Protein AF-A0A0L1LIR8-F1 (afdb_monomer)

InterPro domains:
  IPR010323 Protein of unknown function DUF924 [PF06041] (1-73)
  IPR011990 Tetratricopeptide-like helical domain superfamily [G3DSA:1.25.40.10] (31-74)
  IPR011990 Tetratricopeptide-like helical domain superfamily [SSF48452] (1-73)

Mean predicted aligned error: 4.59 Å

Solvent-accessible surface area (backbone atoms only — not comparable to full-atom values): 4263 Å² total; per-residue (Å²): 99,78,86,45,53,67,44,35,50,52,52,38,41,60,25,41,55,44,29,42,66,79,32,60,98,42,81,62,21,56,73,26,43,74,61,28,47,55,51,47,56,53,36,54,78,65,51,28,54,78,73,42,58,73,79,62,35,49,64,60,53,51,50,58,68,68,58,66,59,84,85,75,72,132

Nearest PDB structures (foldseek):
  2i6h-assembly1_B  TM=9.481E-01  e=1.941E-03  Agrobacterium fabrum str. C58
  7t8n-assembly1_AAA-2  TM=5.242E-01  e=2.443E+00  Escherichia coli K-12
  7t8n-assembly1_BBB-2  TM=5.294E-01  e=3.266E+00  Escherichia coli K-12
  2v6y-assembly2_B  TM=5.682E-01  e=4.626E+00  Saccharolobus solfataricus

Organism: Pseudomonas syringae (NCBI:txid317)

Structure (mmCIF, N/CA/C/O backbone):
data_AF-A0A0L1LIR8-F1
#
_entry.id   AF-A0A0L1LIR8-F1
#
loop_
_atom_site.group_PDB
_atom_site.id
_atom_site.type_symbol
_atom_site.label_atom_id
_atom_site.label_alt_id
_atom_site.label_comp_id
_atom_site.label_asym_id
_atom_site.label_entity_id
_atom_site.label_seq_id
_atom_site.pdbx_PDB_ins_code
_atom_site.Cartn_x
_atom_site.Cartn_y
_atom_site.Cartn_z
_atom_site.occupancy
_atom_site.B_iso_or_equiv
_atom_site.auth_seq_id
_atom_site.auth_comp_id
_atom_site.auth_asym_id
_atom_site.auth_atom_id
_atom_site.pdbx_PDB_model_num
ATOM 1 N N . TRP A 1 1 ? 5.263 -8.599 10.964 1.00 69.00 1 TRP A N 1
ATOM 2 C CA . TRP A 1 1 ? 5.053 -7.143 11.110 1.00 69.00 1 TRP A CA 1
ATOM 3 C C . TRP A 1 1 ? 3.579 -6.741 11.106 1.00 69.00 1 TRP A C 1
ATOM 5 O O . TRP A 1 1 ? 3.275 -5.640 11.525 1.00 69.00 1 TRP A O 1
ATOM 15 N N . VAL A 1 2 ? 2.645 -7.624 10.728 1.00 85.75 2 VAL A N 1
ATOM 16 C CA . VAL A 1 2 ? 1.195 -7.331 10.644 1.00 85.75 2 VAL A CA 1
ATOM 17 C C . VAL A 1 2 ? 0.484 -7.448 12.007 1.00 85.75 2 VAL A C 1
ATOM 19 O O . VAL A 1 2 ? -0.670 -7.837 12.089 1.00 85.75 2 VAL A O 1
ATOM 22 N N . GLN A 1 3 ? 1.194 -7.196 13.108 1.00 89.56 3 GLN A N 1
ATOM 23 C CA . GLN A 1 3 ? 0.630 -7.308 14.462 1.00 89.56 3 GLN A CA 1
ATOM 24 C C . GLN A 1 3 ? 0.087 -5.969 14.981 1.00 89.56 3 GLN A C 1
ATOM 26 O O . GLN A 1 3 ? -0.632 -5.957 15.973 1.00 89.56 3 GLN A O 1
ATOM 31 N N . CYS A 1 4 ? 0.422 -4.860 14.315 1.00 95.12 4 CYS A N 1
ATOM 32 C CA . CYS A 1 4 ? -0.098 -3.528 14.601 1.00 95.12 4 CYS A CA 1
ATOM 33 C C . CYS A 1 4 ? -0.296 -2.727 13.297 1.00 95.12 4 CYS A C 1
ATOM 35 O O . CYS A 1 4 ? 0.336 -3.063 12.282 1.00 95.12 4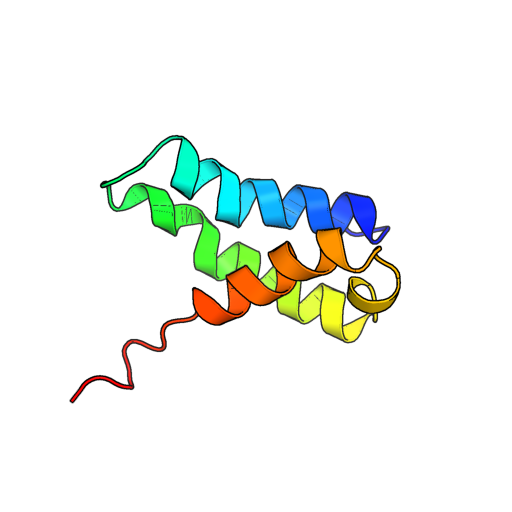 CYS A O 1
ATOM 37 N N . PRO A 1 5 ? -1.134 -1.672 13.311 1.00 97.06 5 PRO A N 1
ATOM 38 C CA . PRO A 1 5 ? -1.421 -0.857 12.130 1.00 97.06 5 PRO A CA 1
ATOM 39 C C . PRO A 1 5 ? -0.172 -0.266 11.461 1.00 97.06 5 PRO A C 1
ATOM 41 O O . PRO A 1 5 ? -0.053 -0.302 10.239 1.00 97.06 5 PRO A O 1
ATOM 44 N N . GLU A 1 6 ? 0.800 0.225 12.231 1.00 97.12 6 GLU A N 1
ATOM 45 C CA . GLU A 1 6 ? 2.007 0.867 11.696 1.00 97.12 6 GLU A CA 1
ATOM 46 C C . GLU A 1 6 ? 2.937 -0.144 11.019 1.0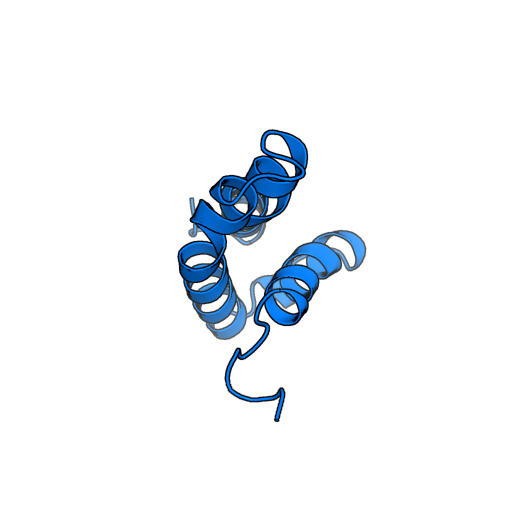0 97.12 6 GLU A C 1
ATOM 48 O O . GLU A 1 6 ? 3.486 0.120 9.949 1.00 97.12 6 GLU A O 1
ATOM 53 N N . GLY A 1 7 ? 3.097 -1.328 11.617 1.00 97.62 7 GLY A N 1
ATOM 54 C CA . GLY A 1 7 ? 3.900 -2.407 11.041 1.00 97.62 7 GLY A CA 1
ATOM 55 C C . GLY A 1 7 ? 3.265 -2.996 9.780 1.00 97.62 7 GLY A C 1
ATOM 56 O O . GLY A 1 7 ? 3.972 -3.386 8.846 1.00 97.62 7 GLY A O 1
ATOM 57 N N . TRP A 1 8 ? 1.933 -3.020 9.726 1.00 97.81 8 TRP A N 1
ATOM 58 C CA . TRP A 1 8 ? 1.178 -3.354 8.524 1.00 97.81 8 TRP A CA 1
ATOM 59 C C . TRP A 1 8 ? 1.369 -2.305 7.421 1.00 97.81 8 TRP A C 1
ATOM 61 O O . TRP A 1 8 ? 1.769 -2.670 6.314 1.00 97.81 8 TRP A O 1
ATOM 71 N N . LEU A 1 9 ? 1.188 -1.016 7.728 1.00 98.06 9 LEU A N 1
ATOM 72 C CA . LEU A 1 9 ? 1.417 0.089 6.792 1.00 98.06 9 LEU A CA 1
ATOM 73 C C . LEU A 1 9 ? 2.843 0.074 6.231 1.00 98.06 9 LEU A C 1
ATOM 75 O O . LEU A 1 9 ? 3.033 0.213 5.025 1.00 98.06 9 LEU A O 1
ATOM 79 N N . ALA A 1 10 ? 3.851 -0.129 7.083 1.00 98.06 10 ALA A N 1
ATOM 80 C CA . ALA A 1 10 ? 5.242 -0.205 6.647 1.00 98.06 10 ALA A CA 1
ATOM 81 C C . ALA A 1 10 ? 5.446 -1.307 5.596 1.00 98.06 10 ALA A C 1
ATOM 83 O O . ALA A 1 10 ? 6.134 -1.100 4.598 1.00 98.06 10 ALA A O 1
ATOM 84 N N . LEU A 1 11 ? 4.811 -2.467 5.782 1.00 97.94 11 LEU A N 1
ATOM 85 C CA . LEU A 1 11 ? 4.888 -3.560 4.820 1.00 97.94 11 LEU A CA 1
ATOM 86 C C . LEU A 1 11 ? 4.150 -3.238 3.512 1.00 97.94 11 LEU A C 1
ATOM 88 O O . LEU A 1 11 ? 4.648 -3.593 2.446 1.00 97.94 11 LEU A O 1
ATOM 92 N N . VAL A 1 12 ? 3.017 -2.532 3.578 1.00 97.62 12 VAL A N 1
ATOM 93 C CA . VAL A 1 12 ? 2.318 -2.024 2.385 1.00 97.62 12 VAL A CA 1
ATOM 94 C C . VAL A 1 12 ? 3.223 -1.077 1.592 1.00 97.62 12 VAL A C 1
ATOM 96 O O . VAL A 1 12 ? 3.422 -1.287 0.398 1.00 97.62 12 VAL A O 1
ATOM 99 N N . LEU A 1 13 ? 3.861 -0.102 2.247 1.00 97.69 13 LEU A N 1
ATOM 100 C CA . LEU A 1 13 ? 4.780 0.841 1.595 1.00 97.69 13 LEU A CA 1
ATOM 101 C C . LEU A 1 13 ? 5.974 0.141 0.932 1.00 97.69 13 LEU A C 1
ATOM 103 O O . LEU A 1 13 ? 6.379 0.517 -0.166 1.00 97.69 13 LEU A O 1
ATOM 107 N N . LEU A 1 14 ? 6.530 -0.889 1.576 1.00 97.94 14 LEU A N 1
ATOM 108 C CA . LEU A 1 14 ? 7.641 -1.665 1.018 1.00 97.94 14 LEU A CA 1
ATOM 109 C C . LEU A 1 14 ? 7.255 -2.476 -0.221 1.00 97.94 14 LEU A C 1
ATOM 111 O O . LEU A 1 14 ? 8.122 -2.759 -1.045 1.00 97.94 14 LEU A O 1
ATOM 115 N N . LEU A 1 15 ? 5.994 -2.885 -0.331 1.00 97.31 15 LEU A N 1
ATOM 116 C CA . LEU A 1 15 ? 5.512 -3.700 -1.443 1.00 97.31 15 LEU A CA 1
ATOM 117 C C . LEU A 1 15 ? 4.944 -2.858 -2.584 1.00 97.31 15 LEU A C 1
ATOM 119 O O . LEU A 1 15 ? 5.094 -3.250 -3.733 1.00 97.31 15 LEU A O 1
ATOM 123 N N . ASP A 1 16 ? 4.324 -1.721 -2.287 1.00 96.50 16 ASP A N 1
ATOM 124 C CA . ASP A 1 16 ? 3.662 -0.892 -3.293 1.00 96.50 16 ASP A CA 1
ATOM 125 C C . ASP A 1 16 ? 4.488 0.349 -3.662 1.00 96.50 16 ASP A C 1
ATOM 127 O O . ASP A 1 16 ? 4.892 0.527 -4.808 1.00 96.50 16 ASP A O 1
ATOM 131 N N . GLN A 1 17 ? 4.824 1.194 -2.686 1.00 96.75 17 GLN A N 1
ATOM 132 C CA . GLN A 1 17 ? 5.452 2.492 -2.954 1.00 96.75 17 GLN A CA 1
ATOM 133 C C . GLN A 1 17 ? 6.948 2.377 -3.274 1.00 96.75 17 GLN A C 1
ATOM 135 O O . GLN A 1 17 ? 7.449 3.029 -4.194 1.00 96.75 17 GLN A O 1
ATOM 140 N N . LEU A 1 18 ? 7.686 1.536 -2.541 1.00 97.62 18 LEU A N 1
ATOM 141 C CA . LEU A 1 18 ? 9.128 1.395 -2.741 1.00 97.62 18 LEU A CA 1
ATOM 142 C C . LEU A 1 18 ? 9.470 0.857 -4.145 1.00 97.62 18 LEU A C 1
ATOM 144 O O . LEU A 1 18 ? 10.302 1.487 -4.803 1.00 97.62 18 LEU A O 1
ATOM 148 N N . PRO A 1 19 ? 8.848 -0.226 -4.661 1.00 96.75 19 PRO A N 1
ATOM 149 C CA . PRO A 1 19 ? 9.132 -0.718 -6.009 1.00 96.75 19 PRO A CA 1
ATOM 150 C C . PRO A 1 19 ? 8.802 0.310 -7.095 1.00 96.75 19 PRO A C 1
ATOM 152 O O . PRO A 1 19 ? 9.598 0.475 -8.021 1.00 96.75 19 PRO A O 1
ATOM 155 N N . ARG A 1 20 ? 7.701 1.063 -6.947 1.00 94.88 20 ARG A N 1
ATOM 156 C CA . ARG A 1 20 ? 7.333 2.179 -7.841 1.00 94.88 20 ARG A CA 1
ATOM 157 C C . ARG A 1 20 ? 8.382 3.291 -7.859 1.00 94.88 20 ARG A C 1
ATOM 159 O O . ARG A 1 20 ? 8.610 3.908 -8.898 1.00 94.88 20 ARG A O 1
ATOM 166 N N . MET A 1 21 ? 9.060 3.526 -6.736 1.00 96.75 21 MET A N 1
ATOM 167 C CA . MET A 1 21 ? 10.113 4.536 -6.636 1.00 96.75 21 MET A CA 1
ATOM 168 C C . MET A 1 21 ? 11.450 4.070 -7.229 1.00 96.75 21 MET A C 1
ATOM 170 O O . MET A 1 21 ? 12.079 4.829 -7.963 1.00 96.75 21 MET A O 1
ATOM 174 N N . ILE A 1 22 ? 11.897 2.848 -6.917 1.00 97.94 22 ILE A N 1
ATOM 175 C CA . ILE A 1 22 ? 13.258 2.383 -7.255 1.00 97.94 22 ILE A CA 1
ATOM 176 C C . ILE A 1 22 ? 13.354 1.663 -8.604 1.00 97.94 22 ILE A C 1
ATOM 178 O O . ILE A 1 22 ? 14.440 1.569 -9.169 1.00 97.94 22 ILE A O 1
ATOM 182 N N . PHE A 1 23 ? 12.235 1.151 -9.121 1.00 96.62 23 PHE A N 1
ATOM 183 C CA . PHE A 1 23 ? 12.152 0.463 -10.413 1.00 96.62 23 PHE A CA 1
ATOM 184 C C . PHE A 1 23 ? 11.250 1.214 -11.398 1.00 96.62 23 PHE A C 1
ATOM 186 O O . PHE A 1 23 ? 10.578 0.588 -12.220 1.00 96.62 23 PHE A O 1
ATOM 193 N N . ARG A 1 24 ? 11.217 2.548 -11.288 1.00 94.38 24 ARG A N 1
ATOM 194 C CA . ARG A 1 24 ? 10.404 3.438 -12.125 1.00 94.38 24 ARG A CA 1
ATOM 195 C C . ARG A 1 24 ? 10.554 3.106 -13.615 1.00 94.38 24 ARG A C 1
ATOM 197 O O . ARG A 1 24 ? 11.655 2.807 -14.067 1.00 94.38 24 ARG A O 1
ATOM 204 N N . ASP A 1 25 ? 9.440 3.167 -14.342 1.00 92.31 25 ASP A N 1
ATOM 205 C CA . ASP A 1 25 ? 9.342 2.905 -15.786 1.00 92.31 25 ASP A CA 1
ATOM 206 C C . ASP A 1 25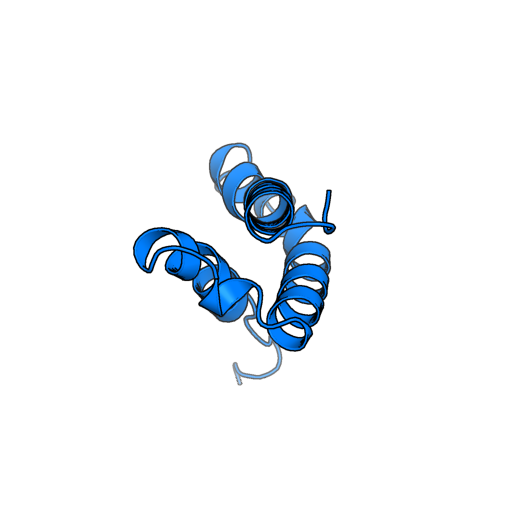 ? 9.790 1.493 -16.207 1.00 92.31 25 ASP A C 1
ATOM 208 O O . ASP A 1 25 ? 10.154 1.252 -17.357 1.00 92.31 25 ASP A O 1
ATOM 212 N N . THR A 1 26 ? 9.742 0.526 -15.284 1.00 94.81 26 THR A N 1
ATOM 213 C CA . THR A 1 26 ? 10.027 -0.883 -15.581 1.00 94.81 26 THR A CA 1
ATOM 214 C C . THR A 1 26 ? 8.917 -1.789 -15.057 1.00 94.81 26 THR A C 1
ATOM 216 O O . THR A 1 26 ? 8.333 -1.484 -14.023 1.00 94.81 26 THR A O 1
ATOM 219 N N . PRO A 1 27 ? 8.680 -2.973 -15.654 1.00 93.81 27 PRO A N 1
ATOM 220 C CA . PRO A 1 27 ? 7.686 -3.925 -15.144 1.00 93.81 27 PRO A CA 1
ATOM 221 C C . PRO A 1 27 ? 7.895 -4.326 -13.674 1.00 93.81 27 PRO A C 1
ATOM 223 O O . PRO A 1 27 ? 6.965 -4.738 -12.984 1.00 93.81 27 PRO A O 1
ATOM 226 N N . LYS A 1 28 ? 9.126 -4.197 -13.166 1.00 94.31 28 LYS A N 1
ATOM 227 C CA . LYS A 1 28 ? 9.470 -4.538 -11.786 1.00 94.31 28 LYS A CA 1
ATOM 228 C C . LYS A 1 28 ? 8.840 -3.581 -10.762 1.00 94.31 28 LYS A C 1
ATOM 230 O O . LYS A 1 28 ? 8.716 -3.975 -9.599 1.00 94.31 28 LYS A O 1
ATOM 235 N N . SER A 1 29 ? 8.382 -2.393 -11.171 1.00 95.88 29 SER A N 1
ATOM 236 C CA . SER A 1 29 ? 7.625 -1.476 -10.306 1.00 95.88 29 SER A CA 1
ATOM 237 C C . SER A 1 29 ? 6.324 -2.075 -9.773 1.00 95.88 29 SER A C 1
ATOM 239 O O . SER A 1 29 ? 5.877 -1.651 -8.718 1.00 95.88 29 SER A O 1
ATOM 241 N N . PHE A 1 30 ? 5.759 -3.079 -10.454 1.00 93.94 30 PHE A N 1
ATOM 242 C CA . PHE A 1 30 ? 4.490 -3.734 -10.094 1.00 93.94 30 PHE A CA 1
ATOM 243 C C . PHE A 1 30 ? 4.682 -5.075 -9.366 1.00 93.94 30 PHE A C 1
ATOM 245 O O . PHE A 1 30 ? 3.732 -5.801 -9.082 1.00 93.94 30 PHE A O 1
ATOM 252 N N . SER A 1 31 ? 5.931 -5.454 -9.072 1.00 95.38 31 SER A N 1
ATOM 253 C CA . SER A 1 31 ? 6.265 -6.792 -8.553 1.00 95.38 31 SER A CA 1
ATOM 254 C C . SER A 1 31 ? 5.681 -7.107 -7.169 1.00 95.38 31 SER A C 1
ATOM 256 O O . SER A 1 31 ? 5.612 -8.278 -6.787 1.00 95.38 31 SER A O 1
ATOM 258 N N . GLY A 1 32 ? 5.268 -6.087 -6.413 1.00 96.06 32 GLY A N 1
ATOM 259 C CA . GLY A 1 32 ? 4.660 -6.241 -5.095 1.00 96.06 32 GLY A CA 1
ATOM 260 C C . GLY A 1 32 ? 3.136 -6.120 -5.067 1.00 96.06 32 GLY A C 1
ATOM 261 O O . GLY A 1 32 ? 2.558 -6.434 -4.027 1.00 96.06 32 GLY A O 1
ATOM 262 N N . ASP A 1 33 ? 2.487 -5.750 -6.176 1.00 94.94 33 ASP A N 1
ATOM 263 C CA . ASP A 1 33 ? 1.081 -5.324 -6.205 1.00 94.94 33 ASP A CA 1
A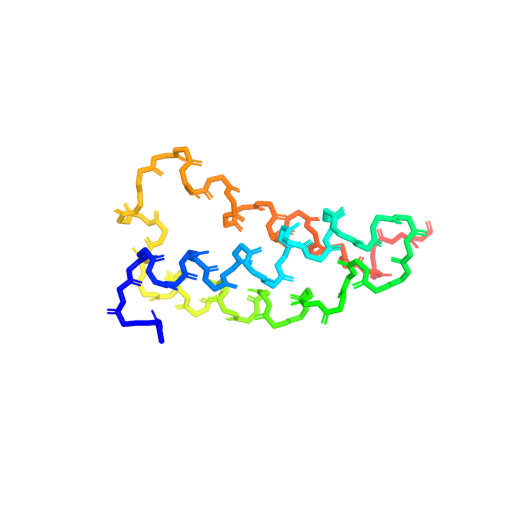TOM 264 C C . ASP A 1 33 ? 0.142 -6.380 -5.615 1.00 94.94 33 ASP A C 1
ATOM 266 O O . ASP A 1 33 ? -0.503 -6.128 -4.602 1.00 94.94 33 ASP A O 1
ATOM 270 N N . LEU A 1 34 ? 0.138 -7.611 -6.139 1.00 94.75 34 LEU A N 1
ATOM 271 C CA . LEU A 1 34 ? -0.746 -8.682 -5.642 1.00 94.75 34 LEU A CA 1
ATOM 272 C C . LEU A 1 34 ? -0.576 -8.953 -4.137 1.00 94.75 34 LEU A C 1
ATOM 274 O O . LEU A 1 34 ? -1.540 -9.244 -3.427 1.00 94.75 34 LEU A O 1
ATOM 278 N N . ARG A 1 35 ? 0.657 -8.850 -3.628 1.00 96.62 35 ARG A N 1
ATOM 279 C CA . ARG A 1 35 ? 0.9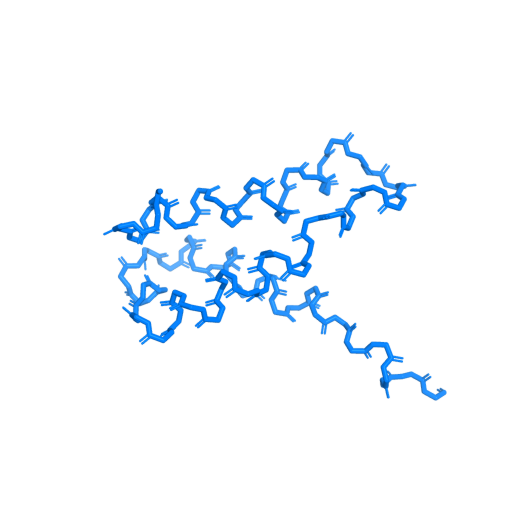38 -9.051 -2.201 1.00 96.62 35 ARG A CA 1
ATOM 280 C C . ARG A 1 35 ? 0.476 -7.858 -1.374 1.00 96.62 35 ARG A C 1
ATOM 282 O O . ARG A 1 35 ? -0.072 -8.075 -0.297 1.00 96.62 35 ARG A O 1
ATOM 289 N N . ALA A 1 36 ? 0.681 -6.636 -1.863 1.00 97.06 36 ALA A N 1
ATOM 290 C CA . ALA A 1 36 ? 0.183 -5.421 -1.229 1.00 97.06 36 ALA A CA 1
ATOM 291 C C . ALA A 1 36 ? -1.350 -5.437 -1.151 1.00 97.06 36 ALA A C 1
ATOM 293 O O . ALA A 1 36 ? -1.896 -5.190 -0.081 1.00 97.06 36 ALA A O 1
ATOM 294 N N . GLN A 1 37 ? -2.037 -5.839 -2.223 1.00 96.12 37 GLN A N 1
ATOM 295 C CA . GLN A 1 37 ? -3.497 -5.970 -2.272 1.00 96.12 37 GLN A CA 1
ATOM 296 C C . GLN A 1 37 ? -4.023 -6.969 -1.236 1.00 96.12 37 GLN A C 1
ATOM 298 O O . GLN A 1 37 ? -4.931 -6.650 -0.467 1.00 96.12 37 GLN A O 1
ATOM 303 N N . ALA A 1 38 ? -3.419 -8.160 -1.159 1.00 95.94 38 ALA A N 1
ATOM 304 C CA . ALA A 1 38 ? -3.795 -9.165 -0.166 1.00 95.94 38 ALA A CA 1
ATOM 305 C C . ALA A 1 38 ? -3.581 -8.663 1.273 1.00 95.94 38 ALA A C 1
ATOM 307 O O . ALA A 1 38 ? -4.429 -8.870 2.141 1.00 95.94 38 ALA A O 1
ATOM 308 N N . LEU A 1 39 ? -2.466 -7.969 1.523 1.00 96.75 39 LEU A N 1
ATOM 309 C CA . LEU A 1 39 ? -2.176 -7.344 2.814 1.00 96.75 39 LEU A CA 1
ATOM 310 C C . LEU A 1 39 ? -3.172 -6.247 3.161 1.00 96.75 39 LEU A C 1
ATOM 312 O O . LEU A 1 39 ? -3.619 -6.174 4.305 1.00 96.75 39 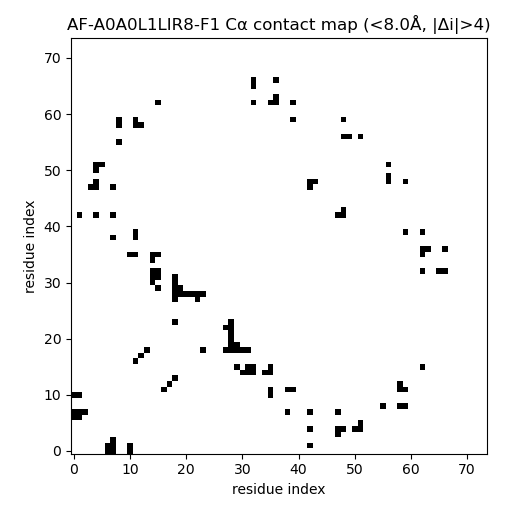LEU A O 1
ATOM 316 N N . VAL A 1 40 ? -3.522 -5.403 2.193 1.00 96.69 40 VAL A N 1
ATOM 317 C CA . VAL A 1 40 ? -4.494 -4.336 2.389 1.00 96.69 40 VAL A CA 1
ATOM 318 C C . VAL A 1 40 ? -5.860 -4.921 2.736 1.00 96.69 40 VAL A C 1
ATOM 320 O O . VAL A 1 40 ? -6.441 -4.524 3.743 1.00 96.69 40 VAL A O 1
ATOM 323 N N . ALA A 1 41 ? -6.327 -5.931 1.998 1.00 95.56 41 ALA A N 1
ATOM 324 C CA . ALA A 1 41 ? -7.589 -6.611 2.290 1.00 95.56 41 ALA A CA 1
ATOM 325 C C . ALA A 1 41 ? -7.624 -7.202 3.714 1.00 95.56 41 ALA A C 1
ATOM 327 O O . ALA A 1 41 ? -8.613 -7.038 4.428 1.00 95.56 41 ALA A O 1
ATOM 328 N N . GLN A 1 42 ? -6.530 -7.834 4.156 1.00 95.56 42 GLN A N 1
ATOM 329 C CA . GLN A 1 42 ? -6.415 -8.372 5.517 1.00 95.56 42 GLN A CA 1
ATOM 330 C C . GLN A 1 42 ? -6.456 -7.275 6.589 1.00 95.56 42 GLN A C 1
ATOM 332 O O . GLN A 1 42 ? -7.154 -7.427 7.588 1.00 95.56 42 GLN A O 1
ATOM 337 N N . GLY A 1 43 ? -5.728 -6.172 6.395 1.00 96.06 43 GLY A N 1
ATOM 338 C CA . GLY A 1 43 ? -5.690 -5.080 7.371 1.00 96.06 43 GLY A CA 1
ATOM 339 C C . GLY A 1 43 ? -7.006 -4.307 7.467 1.00 96.06 43 GLY A C 1
ATOM 340 O O . GLY A 1 43 ? -7.407 -3.931 8.564 1.00 96.06 43 GLY A O 1
ATOM 341 N N . ILE A 1 44 ? -7.721 -4.142 6.349 1.00 95.81 44 ILE A N 1
ATOM 342 C CA . ILE A 1 44 ? -9.073 -3.563 6.333 1.00 95.81 44 ILE A CA 1
ATOM 343 C C . ILE A 1 44 ? -10.049 -4.438 7.127 1.00 95.81 44 ILE A C 1
ATOM 345 O O . ILE A 1 44 ? -10.815 -3.919 7.933 1.00 95.81 44 ILE A O 1
ATOM 349 N N . ALA A 1 45 ? -9.991 -5.765 6.962 1.00 96.12 45 ALA A N 1
ATOM 350 C CA . ALA A 1 45 ? -10.821 -6.691 7.738 1.00 96.12 45 ALA A CA 1
ATOM 351 C C . ALA A 1 45 ? -10.535 -6.647 9.254 1.00 96.12 45 ALA A C 1
ATOM 353 O O . ALA A 1 45 ? -11.369 -7.083 10.044 1.00 96.12 45 ALA A O 1
ATOM 354 N N . ALA A 1 46 ? -9.375 -6.119 9.654 1.00 95.50 46 ALA A N 1
ATOM 355 C CA . ALA A 1 46 ? -8.965 -5.916 11.042 1.00 95.50 46 ALA A CA 1
ATOM 356 C C . ALA A 1 46 ? -9.096 -4.450 11.519 1.00 95.50 46 ALA A C 1
ATOM 358 O O . ALA A 1 46 ? -8.555 -4.105 12.571 1.00 95.50 46 ALA A O 1
ATOM 359 N N . ASP A 1 47 ? -9.764 -3.577 10.752 1.00 96.31 47 ASP A N 1
ATOM 360 C CA . ASP A 1 47 ? -9.920 -2.138 11.032 1.00 96.31 47 ASP A CA 1
ATOM 361 C C . ASP A 1 47 ? -8.583 -1.385 11.235 1.00 96.31 47 ASP A C 1
ATOM 363 O O . ASP A 1 47 ? -8.519 -0.368 11.936 1.00 96.31 47 ASP A O 1
ATOM 367 N N . PHE A 1 48 ? -7.477 -1.864 10.653 1.00 97.38 48 PHE A N 1
ATOM 368 C CA . PHE A 1 48 ? -6.166 -1.227 10.827 1.00 97.38 48 PHE A CA 1
ATOM 369 C C . PHE A 1 48 ? -6.083 0.135 10.140 1.00 97.38 48 PHE A C 1
ATOM 371 O O . PHE A 1 48 ? -5.476 1.054 10.683 1.00 97.38 48 PHE A O 1
ATOM 378 N N . ASP A 1 49 ? -6.729 0.315 8.988 1.00 96.88 49 ASP A N 1
ATOM 379 C CA . ASP A 1 49 ? -6.767 1.602 8.287 1.00 96.88 49 ASP A CA 1
ATOM 380 C C . ASP A 1 49 ? -7.395 2.707 9.152 1.00 96.88 49 ASP A C 1
ATOM 382 O O . ASP A 1 49 ? -6.915 3.844 9.171 1.00 96.88 49 ASP A O 1
ATOM 386 N N . ARG A 1 50 ? -8.437 2.366 9.918 1.00 95.94 50 ARG A N 1
ATOM 387 C CA . ARG A 1 50 ? -9.153 3.289 10.807 1.00 95.94 50 ARG A CA 1
ATOM 388 C C . ARG A 1 50 ? -8.326 3.724 12.010 1.00 95.94 50 ARG A C 1
ATOM 390 O O . ARG A 1 50 ? -8.559 4.815 12.524 1.00 95.94 50 ARG A O 1
ATOM 397 N N . GLN A 1 51 ? -7.358 2.908 12.416 1.00 97.12 51 GLN A N 1
ATOM 398 C CA . GLN A 1 51 ? -6.433 3.197 13.513 1.00 97.12 51 GLN A CA 1
ATOM 399 C C . GLN A 1 51 ? -5.255 4.080 13.076 1.00 97.12 51 GLN A C 1
ATOM 401 O O . GLN A 1 51 ? -4.579 4.663 13.920 1.00 97.12 51 GLN A O 1
ATOM 406 N N . LEU A 1 52 ? -5.025 4.224 11.767 1.00 97.12 52 LEU A N 1
ATOM 407 C CA . 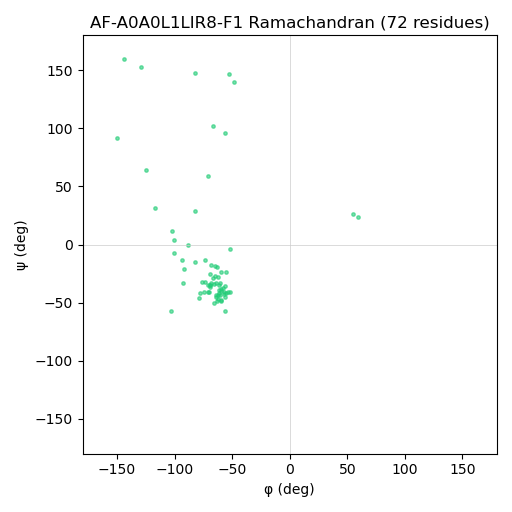LEU A 1 52 ? -3.990 5.102 11.234 1.00 97.12 52 LEU A CA 1
ATOM 408 C C . LEU A 1 52 ? -4.463 6.567 11.155 1.00 97.12 52 LEU A C 1
ATOM 410 O O . LEU A 1 52 ? -5.634 6.832 10.840 1.00 97.12 52 LEU A O 1
ATOM 414 N N . PRO A 1 53 ? -3.544 7.538 11.336 1.00 97.50 53 PRO A N 1
ATOM 415 C CA . PRO A 1 53 ? -3.779 8.934 10.993 1.00 97.50 53 PRO A CA 1
ATOM 416 C C . PRO A 1 53 ? -4.254 9.093 9.537 1.00 97.50 53 PRO A C 1
ATOM 418 O O . PRO A 1 53 ? -3.774 8.369 8.660 1.00 97.50 53 PRO A O 1
ATOM 421 N N . PRO A 1 54 ? -5.116 10.082 9.228 1.00 95.06 54 PRO A N 1
ATOM 422 C CA . PRO A 1 54 ? -5.688 10.246 7.889 1.00 95.06 54 PRO A CA 1
ATOM 423 C C . PRO A 1 54 ? -4.657 10.273 6.755 1.00 95.06 54 PRO A C 1
ATOM 425 O O . PRO A 1 54 ? -4.853 9.626 5.732 1.00 95.06 54 PRO A O 1
ATOM 428 N N . ILE A 1 55 ? -3.524 10.955 6.958 1.00 96.00 55 ILE A N 1
ATOM 429 C CA . ILE A 1 55 ? -2.460 11.049 5.949 1.00 96.00 55 ILE A CA 1
ATOM 430 C C . ILE A 1 55 ? -1.813 9.694 5.635 1.00 96.00 55 ILE A C 1
ATOM 432 O O . ILE A 1 55 ? -1.438 9.433 4.499 1.00 96.00 55 ILE A O 1
ATOM 436 N N . GLN A 1 56 ? -1.709 8.808 6.625 1.00 97.25 56 GLN A N 1
ATOM 437 C CA . GLN A 1 56 ? -1.142 7.475 6.439 1.00 97.25 56 GLN A CA 1
ATOM 438 C C . 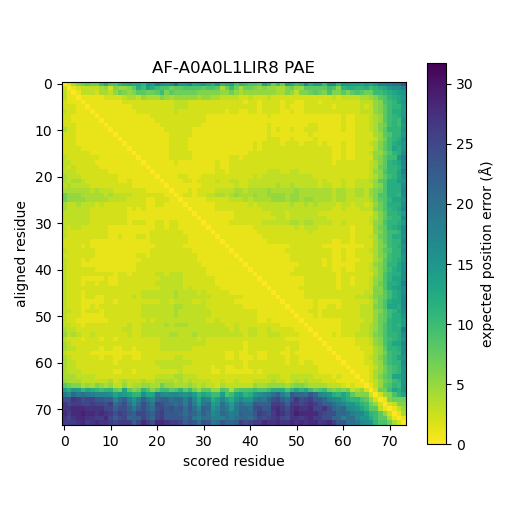GLN A 1 56 ? -2.124 6.542 5.727 1.00 97.25 56 GLN A C 1
ATOM 440 O O . GLN A 1 56 ? -1.718 5.694 4.935 1.00 97.25 56 GLN A O 1
ATOM 445 N N . ARG A 1 57 ? -3.425 6.738 5.957 1.00 95.75 57 ARG A N 1
ATOM 446 C CA . ARG A 1 57 ? -4.485 5.955 5.322 1.00 95.75 57 ARG A CA 1
ATOM 447 C C . ARG A 1 57 ? -4.518 6.109 3.802 1.00 95.75 57 ARG A C 1
ATOM 449 O O . ARG A 1 57 ? -4.887 5.166 3.111 1.00 95.75 57 ARG A O 1
ATOM 456 N N . VAL A 1 58 ? -4.072 7.254 3.282 1.00 96.06 58 VAL A N 1
ATOM 457 C CA . VAL A 1 58 ? -3.969 7.503 1.834 1.00 96.06 58 VAL A CA 1
ATOM 458 C C . VAL A 1 58 ? -3.167 6.402 1.138 1.00 96.06 58 VAL A C 1
ATOM 460 O O . VAL A 1 58 ? -3.592 5.911 0.100 1.00 96.06 58 VAL A O 1
ATOM 463 N N . PHE A 1 59 ? -2.068 5.934 1.737 1.00 95.44 59 PHE A N 1
ATOM 464 C CA . PHE A 1 59 ? -1.242 4.879 1.143 1.00 95.44 59 PHE A CA 1
ATOM 465 C C . PHE A 1 59 ? -1.956 3.532 1.025 1.00 95.44 59 PHE A C 1
ATOM 467 O O . PHE A 1 59 ? -1.644 2.757 0.130 1.00 95.44 59 PHE A O 1
ATOM 474 N N . ILE A 1 60 ? -2.926 3.257 1.896 1.00 96.19 60 ILE A N 1
ATOM 475 C CA . ILE A 1 60 ? -3.762 2.057 1.794 1.00 96.19 60 ILE A CA 1
ATOM 476 C C . ILE A 1 60 ? -4.716 2.185 0.606 1.00 96.19 60 ILE A C 1
ATOM 478 O O . ILE A 1 60 ? -4.916 1.228 -0.135 1.00 96.19 60 ILE A O 1
ATOM 482 N N . TYR A 1 61 ? -5.279 3.374 0.401 1.00 92.81 61 TYR A N 1
ATOM 483 C CA . TYR A 1 61 ? -6.221 3.621 -0.686 1.00 92.81 61 TYR A CA 1
ATOM 484 C C . TYR A 1 61 ? -5.550 3.684 -2.060 1.00 92.81 61 TYR A C 1
ATOM 486 O O . TYR A 1 61 ? -6.124 3.179 -3.020 1.00 92.81 61 TYR A O 1
ATOM 494 N N . LEU A 1 62 ? -4.305 4.160 -2.137 1.00 93.75 62 LEU A N 1
ATOM 495 C CA . LEU A 1 62 ? -3.506 4.095 -3.365 1.00 93.75 62 LEU A CA 1
ATOM 496 C C . LEU A 1 62 ? -3.333 2.656 -3.874 1.00 93.75 62 LEU A C 1
ATOM 498 O O . LEU A 1 62 ? -3.415 2.418 -5.073 1.00 93.75 62 LEU A O 1
ATOM 502 N N . VAL A 1 63 ? -3.181 1.671 -2.981 1.00 94.00 63 VAL A N 1
ATOM 503 C CA . VAL A 1 63 ? -3.097 0.257 -3.391 1.00 94.00 63 VAL A CA 1
ATOM 504 C C . VAL A 1 63 ? -4.375 -0.206 -4.096 1.00 94.00 63 VAL A C 1
ATOM 506 O O . VAL A 1 63 ? -4.291 -1.004 -5.025 1.00 94.00 63 VAL A O 1
ATOM 509 N N . PHE A 1 64 ? -5.550 0.292 -3.694 1.00 87.88 64 PHE A N 1
ATOM 510 C CA . PHE A 1 64 ? -6.804 -0.020 -4.384 1.00 87.88 64 PHE A CA 1
ATOM 511 C C . PHE A 1 64 ? -6.906 0.656 -5.751 1.00 87.88 64 PHE A C 1
ATOM 513 O O . PHE A 1 64 ? -7.443 0.049 -6.670 1.00 87.88 64 PHE A O 1
ATOM 520 N N . GLU A 1 65 ? -6.378 1.869 -5.912 1.00 86.88 65 GLU A N 1
ATOM 521 C CA . GLU A 1 65 ? -6.296 2.522 -7.227 1.00 86.88 65 GLU A CA 1
ATOM 522 C C . GLU A 1 65 ? -5.348 1.766 -8.169 1.00 86.88 65 GLU A C 1
ATOM 524 O O . GLU A 1 65 ? -5.618 1.650 -9.359 1.00 86.88 65 GLU A O 1
ATOM 529 N N . HIS A 1 66 ? -4.276 1.177 -7.631 1.00 83.50 66 HIS A N 1
ATOM 530 C CA . HIS A 1 66 ? -3.364 0.317 -8.387 1.00 83.50 66 HIS A CA 1
ATOM 531 C C . HIS A 1 66 ? -3.943 -1.066 -8.714 1.00 83.50 66 HIS A C 1
ATOM 533 O O . HIS A 1 66 ? -3.384 -1.772 -9.556 1.00 83.50 66 HIS A O 1
ATOM 539 N N . CYS A 1 67 ? -5.052 -1.472 -8.085 1.00 71.94 67 CYS A N 1
ATOM 540 C CA . CYS A 1 67 ? -5.854 -2.606 -8.541 1.00 71.94 67 CYS A CA 1
ATOM 541 C C . CYS A 1 67 ? -6.592 -2.233 -9.834 1.00 71.94 67 CYS A C 1
ATOM 543 O O . CYS A 1 67 ? -7.823 -2.294 -9.889 1.00 71.94 67 CYS A O 1
ATOM 545 N N . GLU A 1 68 ? -5.875 -1.861 -10.892 1.00 57.75 68 GLU A N 1
ATOM 546 C CA . GLU A 1 68 ? -6.483 -1.835 -12.210 1.00 57.75 68 GLU A CA 1
ATOM 547 C C . GLU A 1 68 ? -6.803 -3.274 -12.597 1.00 57.75 68 GLU A C 1
ATOM 549 O O . GLU A 1 68 ? -5.965 -4.101 -12.961 1.00 57.75 68 GLU A O 1
ATOM 554 N N . ASN A 1 69 ? -8.085 -3.573 -12.442 1.00 52.25 69 ASN A N 1
ATOM 555 C CA . ASN A 1 69 ? -8.755 -4.690 -13.045 1.00 52.25 69 ASN A CA 1
ATOM 556 C C . ASN A 1 69 ? -8.537 -4.566 -14.561 1.00 52.25 69 ASN A C 1
ATOM 558 O O . ASN A 1 69 ? -9.291 -3.881 -15.247 1.00 52.25 69 ASN A O 1
ATOM 562 N N . LEU A 1 70 ? -7.523 -5.261 -15.085 1.00 46.66 70 LEU A N 1
ATOM 563 C CA . LEU A 1 70 ? -7.287 -5.473 -16.521 1.00 46.66 70 LEU A CA 1
ATOM 564 C C . LEU A 1 70 ? -8.528 -6.031 -17.265 1.00 46.66 70 LEU A C 1
ATOM 566 O O . LEU A 1 70 ? -8.494 -6.181 -18.481 1.00 46.66 70 LEU A O 1
ATOM 570 N N . ALA A 1 71 ? -9.627 -6.338 -16.561 1.00 45.00 71 ALA A N 1
ATOM 571 C CA . ALA A 1 71 ? -10.924 -6.712 -17.116 1.00 45.00 71 ALA A CA 1
ATOM 572 C C . ALA A 1 71 ? -11.879 -5.532 -17.417 1.00 45.00 71 ALA A C 1
ATOM 574 O O . ALA A 1 71 ? -12.987 -5.778 -17.891 1.00 45.00 71 ALA A O 1
ATOM 575 N N . VAL A 1 72 ? -11.503 -4.271 -17.163 1.00 42.97 72 VAL A N 1
ATOM 576 C CA . VAL A 1 72 ? -12.304 -3.095 -17.567 1.00 42.97 72 VAL A CA 1
ATOM 577 C C . VAL A 1 72 ? -11.465 -2.143 -18.412 1.00 42.97 72 VAL A C 1
ATOM 579 O O . VAL A 1 72 ? -11.213 -1.002 -18.049 1.00 42.97 72 VAL A O 1
ATOM 582 N N . GLN A 1 73 ? -11.059 -2.623 -19.580 1.00 30.41 73 GLN A N 1
ATOM 583 C CA . GLN A 1 73 ? -10.791 -1.773 -20.734 1.00 30.41 73 GLN A CA 1
ATOM 584 C C . GLN A 1 73 ? -11.099 -2.603 -21.983 1.00 30.41 73 GLN A C 1
ATOM 586 O O . GLN A 1 73 ? -10.278 -3.393 -22.442 1.00 30.41 73 GLN A O 1
ATOM 591 N N . ASN A 1 74 ? -12.349 -2.488 -22.442 1.00 34.62 74 ASN A N 1
ATOM 592 C CA . ASN A 1 74 ? -12.758 -2.892 -23.789 1.00 34.62 74 ASN A CA 1
ATOM 593 C C . ASN A 1 74 ? -12.201 -1.905 -24.814 1.00 34.62 74 ASN A C 1
ATOM 595 O O . ASN A 1 74 ? -12.194 -0.694 -24.490 1.00 34.62 74 ASN A O 1
#

Radius of gyration: 12.54 Å; Cα contacts (8 Å, |Δi|>4): 70; chains: 1; bounding box: 26×20×38 Å

Foldseek 3Di:
DLPALVVLLVVLCVLQVVLCVPVPPDPSNCVRLVVSVVSLVVCVVVCSLVVDDPVSSVSSVVSVVVPPPPVPDD
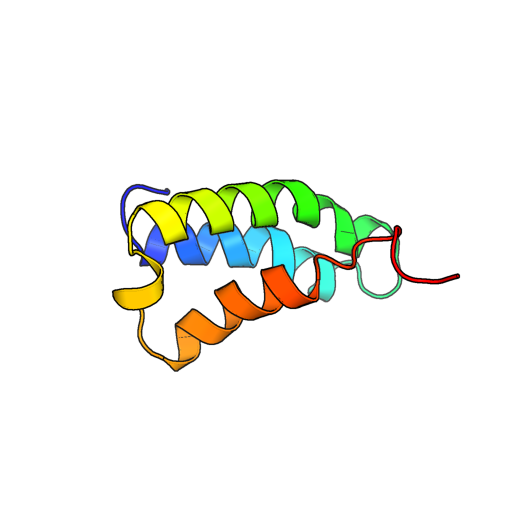
Secondary structure (DSSP, 8-state):
-TTSHHHHHHHHHHHTHHHHHHSTTSGGGGTTHHHHHHHHHHHHHTTHHHHS-HHHHHHHHHHHHT---TTS--

pLDDT: mean 89.9, std 15.77, range [30.41, 98.06]

Sequence (74 aa):
WVQCPEGWLALVLLLDQLPRMIFRDTPKSFSGDLRAQALVAQGIAADFDRQLPPIQRVFIYLVFEHCENLAVQN